Protein AF-A0A7X9FJD8-F1 (afdb_monomer_lite)

Radius of gyration: 19.69 Å; chains: 1; bounding box: 30×42×41 Å

Foldseek 3Di:
DDDDDPDPDDDDDDDDDPDDDDPDDLCRVCVPQPDDPSRDRDDPDDD

Secondary structure (DSSP, 8-state):
-------SS--PPP---S-------HHHHHTT-SSB-SSSB--PPP-

pLDDT: mean 92.61, std 5.85, range [73.62, 98.19]

Structure (mmCIF, N/CA/C/O backbone):
data_AF-A0A7X9FJD8-F1
#
_entry.id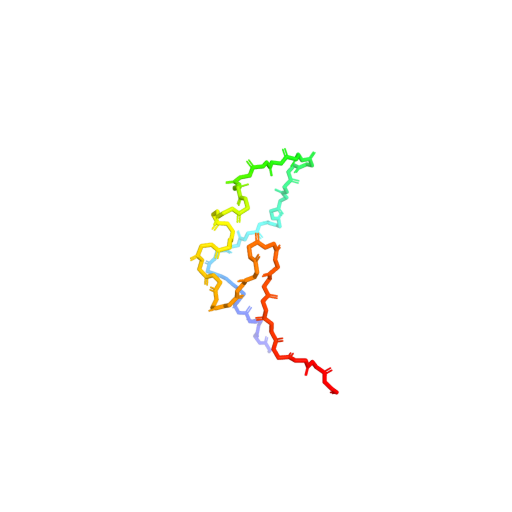   AF-A0A7X9FJD8-F1
#
loop_
_atom_site.group_PDB
_atom_site.id
_atom_site.type_symbol
_atom_site.label_atom_id
_atom_site.label_alt_id
_atom_site.label_comp_id
_atom_site.label_asym_id
_atom_site.label_entity_id
_atom_site.label_seq_id
_atom_site.pdbx_PDB_ins_code
_atom_site.Cartn_x
_atom_site.Cartn_y
_atom_site.Cartn_z
_atom_site.occupancy
_atom_site.B_iso_or_equiv
_atom_site.auth_seq_id
_atom_site.auth_comp_id
_atom_site.auth_asym_id
_atom_site.auth_atom_id
_atom_site.pdbx_PDB_model_num
ATOM 1 N N . ASN A 1 1 ? 8.565 -29.919 -24.203 1.00 77.38 1 ASN A N 1
ATOM 2 C CA . ASN A 1 1 ? 8.172 -29.067 -23.066 1.00 77.38 1 ASN A CA 1
ATOM 3 C C . ASN A 1 1 ? 8.147 -27.639 -23.581 1.00 77.38 1 ASN A C 1
ATOM 5 O O . ASN A 1 1 ? 9.127 -27.270 -24.216 1.00 77.38 1 ASN A O 1
ATOM 9 N N . VAL A 1 2 ? 7.033 -26.914 -23.456 1.00 90.50 2 VAL A N 1
ATOM 10 C CA . VAL A 1 2 ? 6.895 -25.550 -24.006 1.00 90.50 2 VAL A CA 1
ATOM 11 C C . VAL A 1 2 ? 6.954 -24.565 -22.851 1.00 90.50 2 VAL A C 1
ATOM 13 O O . VAL A 1 2 ? 6.243 -24.743 -21.865 1.00 90.50 2 VAL A O 1
ATOM 16 N N . GLU A 1 3 ? 7.807 -23.554 -22.976 1.00 88.81 3 GLU A N 1
ATOM 17 C CA . GLU A 1 3 ? 7.956 -22.516 -21.958 1.00 88.81 3 GLU A CA 1
ATOM 18 C C . GLU A 1 3 ? 6.685 -21.645 -21.854 1.00 88.81 3 GLU A C 1
ATOM 20 O O . GLU A 1 3 ? 6.110 -21.290 -22.891 1.00 88.81 3 GLU A O 1
ATOM 25 N N . PRO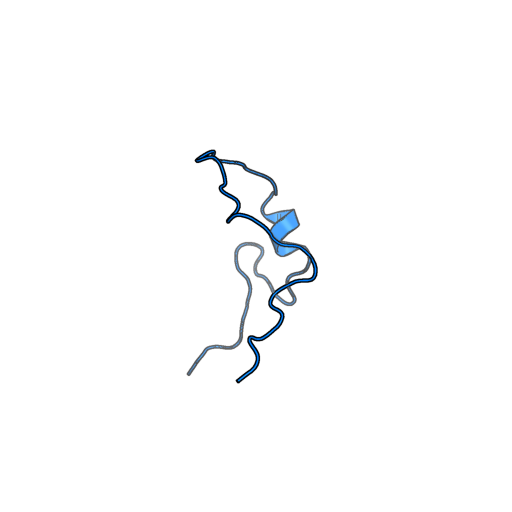 A 1 4 ? 6.226 -21.282 -20.637 1.00 92.38 4 PRO A N 1
ATOM 26 C CA . PRO A 1 4 ? 5.062 -20.419 -20.449 1.00 92.38 4 PRO A CA 1
ATOM 27 C C . PRO A 1 4 ? 5.282 -18.996 -20.974 1.00 92.38 4 PRO A C 1
ATOM 29 O O . PRO A 1 4 ? 6.362 -18.418 -20.851 1.00 92.38 4 PRO A O 1
ATOM 32 N N . LEU A 1 5 ? 4.217 -18.382 -21.490 1.00 91.56 5 LEU A N 1
ATOM 33 C CA . LEU A 1 5 ? 4.226 -16.965 -21.840 1.00 91.56 5 LEU A CA 1
ATOM 34 C C . LEU A 1 5 ? 4.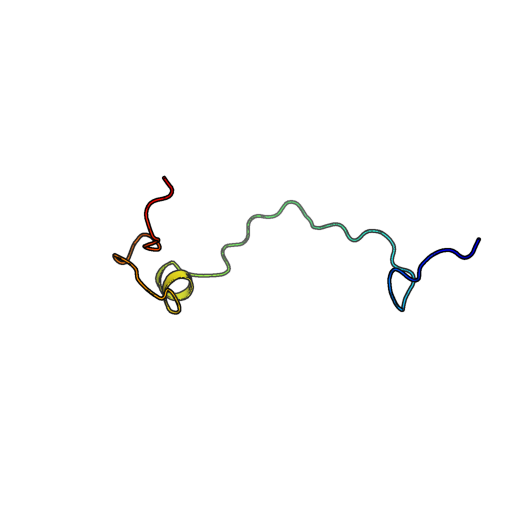040 -16.109 -20.576 1.00 91.56 5 LEU A C 1
ATOM 36 O O . LEU A 1 5 ? 2.951 -16.067 -20.010 1.00 91.56 5 LEU A O 1
ATOM 40 N N . TYR A 1 6 ? 5.091 -15.401 -20.161 1.00 87.12 6 TYR A N 1
ATOM 41 C CA . TY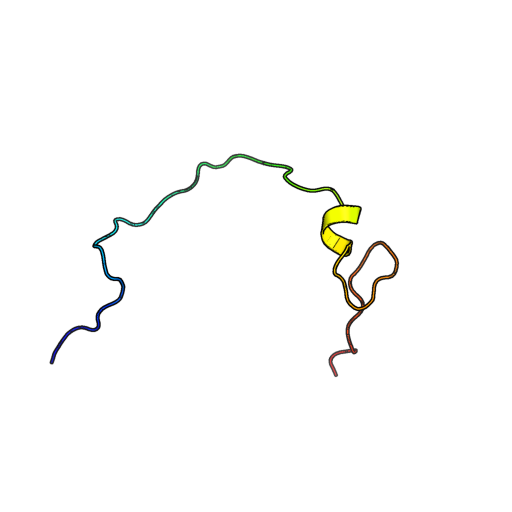R A 1 6 ? 5.076 -14.528 -18.976 1.00 87.12 6 TYR A CA 1
ATOM 42 C C . TYR A 1 6 ? 4.493 -13.130 -19.230 1.00 87.12 6 TYR A C 1
ATOM 44 O O . TYR A 1 6 ? 4.015 -12.474 -18.309 1.00 87.12 6 TYR A O 1
ATOM 52 N N . GLY A 1 7 ? 4.532 -12.662 -20.474 1.00 87.62 7 GLY A N 1
ATOM 53 C CA . GLY A 1 7 ? 4.017 -11.360 -20.873 1.00 87.62 7 GLY A CA 1
ATOM 54 C C . GLY A 1 7 ? 4.057 -11.206 -22.393 1.00 87.62 7 GLY A C 1
ATOM 55 O O . GLY A 1 7 ? 4.823 -11.903 -23.056 1.00 87.62 7 GLY A O 1
ATOM 56 N N . PRO A 1 8 ? 3.235 -10.313 -22.964 1.00 88.50 8 PRO A N 1
ATOM 57 C CA . PRO A 1 8 ? 3.104 -10.166 -24.415 1.00 88.50 8 PRO A CA 1
ATOM 58 C C . PRO A 1 8 ? 4.325 -9.510 -25.077 1.00 88.50 8 PRO A C 1
ATOM 60 O O . PRO A 1 8 ? 4.454 -9.551 -26.297 1.00 88.50 8 PRO A O 1
ATOM 63 N N . VAL A 1 9 ? 5.203 -8.883 -24.291 1.00 86.19 9 VAL A N 1
ATOM 64 C CA . VAL A 1 9 ? 6.393 -8.172 -24.762 1.00 86.19 9 VAL A CA 1
ATOM 65 C C . VAL A 1 9 ? 7.587 -8.597 -23.918 1.00 86.19 9 VAL A C 1
ATOM 67 O O . VAL A 1 9 ? 7.487 -8.762 -22.701 1.00 86.19 9 VAL A O 1
ATOM 70 N N . THR A 1 10 ? 8.733 -8.771 -24.570 1.00 80.38 10 THR A N 1
ATOM 71 C CA . THR A 1 10 ? 9.994 -9.036 -23.884 1.00 80.38 10 THR A CA 1
ATOM 72 C C . THR A 1 10 ? 10.467 -7.758 -23.198 1.00 80.38 10 THR A C 1
ATOM 74 O O . THR A 1 10 ? 10.855 -6.795 -23.857 1.00 80.38 10 THR A O 1
ATOM 77 N N . HIS A 1 11 ? 10.436 -7.747 -21.870 1.00 79.25 11 HIS A N 1
ATOM 78 C CA . HIS A 1 11 ? 10.949 -6.644 -21.068 1.00 79.25 11 HIS A CA 1
ATOM 79 C C . HIS A 1 11 ? 12.269 -7.040 -20.409 1.00 79.25 11 HIS A C 1
ATOM 81 O O . HIS A 1 11 ? 12.405 -8.138 -19.874 1.00 79.25 11 HIS A O 1
ATOM 87 N N . VAL A 1 12 ? 13.232 -6.120 -20.413 1.00 85.00 12 VAL A N 1
ATOM 88 C CA . VAL A 1 12 ? 14.319 -6.143 -19.428 1.00 85.00 12 VAL A CA 1
ATOM 89 C C . VAL A 1 12 ? 13.750 -5.763 -18.061 1.00 85.00 12 VAL A C 1
ATOM 91 O O . VAL A 1 12 ? 12.786 -4.999 -17.991 1.00 85.00 12 VAL A O 1
ATOM 94 N N . SER A 1 13 ? 14.330 -6.278 -16.976 1.00 86.56 13 SER A N 1
ATOM 95 C CA . SER A 1 13 ? 13.877 -5.959 -15.617 1.00 86.56 13 SER A CA 1
ATOM 96 C C . SER A 1 13 ? 13.957 -4.446 -15.358 1.00 86.56 13 SER A C 1
ATOM 98 O O . SER A 1 13 ? 15.062 -3.897 -15.379 1.00 86.56 13 SER A O 1
ATOM 100 N N . PRO A 1 14 ? 12.829 -3.750 -15.119 1.00 90.81 14 PRO A N 1
ATOM 101 C CA . PRO A 1 14 ? 12.846 -2.315 -14.875 1.00 90.81 14 PRO A CA 1
ATOM 102 C C . PRO A 1 14 ? 13.451 -2.009 -13.500 1.00 90.81 14 PRO A C 1
ATOM 104 O O . PRO A 1 14 ? 13.182 -2.705 -12.521 1.00 90.81 14 PRO A O 1
ATOM 107 N N . THR A 1 15 ? 14.240 -0.938 -13.416 1.00 94.75 15 THR A N 1
ATOM 108 C CA . THR A 1 15 ? 14.784 -0.420 -12.153 1.00 94.75 15 THR A CA 1
ATOM 109 C C . THR A 1 15 ? 14.130 0.913 -11.791 1.00 94.75 15 THR A C 1
ATOM 111 O O . THR A 1 15 ? 13.600 1.625 -12.646 1.00 94.75 15 THR A O 1
ATOM 114 N N . ARG A 1 16 ? 14.143 1.252 -10.499 1.00 95.25 16 ARG A N 1
ATOM 115 C CA . ARG A 1 16 ? 13.656 2.531 -9.965 1.00 95.25 16 ARG A CA 1
ATOM 116 C C . ARG A 1 16 ? 14.829 3.274 -9.313 1.00 95.25 16 ARG A C 1
ATOM 118 O O . ARG A 1 16 ? 15.587 2.614 -8.602 1.00 95.25 16 ARG A O 1
ATOM 125 N N . PRO A 1 17 ? 14.969 4.603 -9.492 1.00 95.94 17 PRO A N 1
ATOM 126 C CA . PRO A 1 17 ? 15.956 5.380 -8.746 1.00 95.94 17 PRO A CA 1
ATOM 127 C C . PRO A 1 17 ? 15.660 5.354 -7.239 1.00 95.94 17 PRO A C 1
ATOM 129 O O . PRO A 1 17 ? 14.507 5.204 -6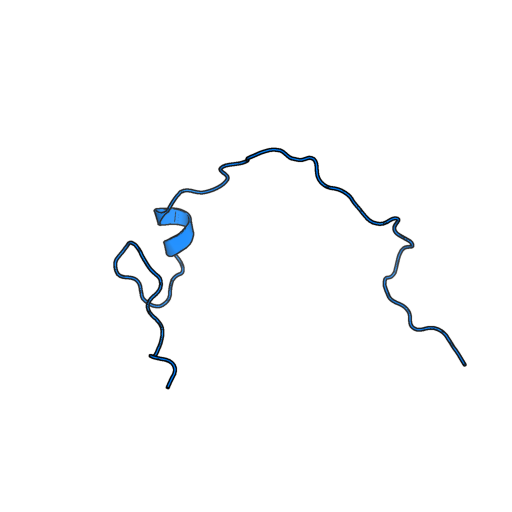.815 1.00 95.94 17 PRO A O 1
ATOM 132 N N . ASP A 1 18 ? 16.707 5.502 -6.433 1.00 97.56 18 ASP A N 1
ATOM 133 C CA . ASP A 1 18 ? 16.613 5.558 -4.973 1.00 97.56 18 ASP A CA 1
ATOM 134 C C . ASP A 1 18 ? 16.258 6.977 -4.502 1.00 97.56 18 ASP A C 1
ATOM 136 O O . ASP A 1 18 ? 17.088 7.734 -4.008 1.00 97.56 18 ASP A O 1
ATOM 140 N N . GLU A 1 19 ? 15.008 7.374 -4.747 1.00 98.19 19 GLU A N 1
ATOM 141 C CA . GLU A 1 19 ? 14.502 8.717 -4.460 1.00 98.19 19 GLU A CA 1
ATOM 142 C C . GLU A 1 19 ? 13.245 8.664 -3.589 1.00 98.19 19 GLU A C 1
ATOM 144 O O . GLU A 1 19 ? 12.271 7.968 -3.898 1.00 98.19 19 GLU A O 1
ATOM 149 N N . VAL A 1 20 ? 13.229 9.467 -2.523 1.00 96.56 20 VAL A N 1
ATOM 150 C CA . VAL A 1 20 ? 12.059 9.617 -1.651 1.00 96.56 20 VAL A CA 1
ATOM 151 C C . VAL A 1 20 ? 11.007 10.489 -2.335 1.00 96.56 20 VAL A C 1
ATOM 153 O O . VAL A 1 20 ? 11.295 11.602 -2.772 1.00 96.56 20 VAL A O 1
ATOM 156 N N . LYS A 1 21 ? 9.758 10.010 -2.384 1.00 96.25 21 LYS A N 1
ATOM 157 C CA . LYS A 1 21 ? 8.612 10.753 -2.933 1.00 96.25 21 LYS A CA 1
ATOM 158 C C . LYS A 1 21 ? 7.434 10.705 -1.966 1.00 96.25 21 LYS A C 1
ATOM 160 O O . LYS A 1 21 ? 6.982 9.626 -1.593 1.00 96.25 21 LYS A O 1
ATOM 165 N N . ARG A 1 22 ? 6.909 11.874 -1.584 1.00 94.81 22 ARG A N 1
ATOM 166 C CA . ARG A 1 22 ? 5.657 11.997 -0.819 1.00 94.81 22 ARG A CA 1
ATOM 167 C C . ARG A 1 22 ? 4.515 12.294 -1.788 1.00 94.81 22 ARG A C 1
ATOM 169 O O . ARG A 1 22 ? 4.340 13.437 -2.189 1.00 94.81 22 ARG A O 1
ATOM 176 N N . THR A 1 23 ? 3.773 11.262 -2.177 1.00 96.38 23 THR A N 1
ATOM 177 C CA . THR A 1 23 ? 2.737 11.347 -3.224 1.00 96.38 23 THR A CA 1
ATOM 178 C C . THR A 1 23 ? 1.314 11.495 -2.695 1.00 96.38 23 THR A C 1
ATOM 180 O O . THR A 1 23 ? 0.411 11.722 -3.489 1.00 96.38 23 THR A O 1
ATOM 183 N N . CYS A 1 24 ? 1.105 11.352 -1.386 1.00 96.00 24 CYS A N 1
ATOM 184 C CA . CYS A 1 24 ? -0.210 11.461 -0.764 1.00 96.00 24 CYS A CA 1
ATOM 185 C C . CYS A 1 24 ? -0.127 12.000 0.672 1.00 96.00 24 CYS A C 1
ATOM 187 O O . CYS A 1 24 ? 0.912 11.943 1.351 1.00 96.00 24 CYS A O 1
ATOM 189 N N . THR A 1 25 ? -1.243 12.552 1.127 1.00 96.38 25 THR A N 1
ATOM 190 C CA . THR A 1 25 ? -1.524 12.932 2.510 1.00 96.38 25 THR A CA 1
ATOM 191 C C . THR A 1 25 ? -2.155 11.762 3.267 1.00 96.38 25 THR A C 1
ATOM 193 O O . THR A 1 25 ? -2.556 10.758 2.686 1.00 96.38 25 THR A O 1
ATOM 196 N N . ARG A 1 26 ? -2.233 11.867 4.596 1.00 95.00 26 ARG A N 1
ATOM 197 C CA . ARG A 1 26 ? -2.863 10.826 5.420 1.00 95.00 26 ARG A CA 1
ATOM 198 C C . ARG A 1 26 ? -4.357 10.712 5.146 1.00 95.00 26 ARG A C 1
ATOM 200 O O . ARG A 1 26 ? -4.860 9.599 5.051 1.00 95.00 26 ARG A O 1
ATOM 207 N N . ASP A 1 27 ? -5.018 11.848 4.978 1.00 95.81 27 ASP A N 1
ATOM 208 C CA . ASP A 1 27 ? -6.451 11.902 4.719 1.00 95.81 27 ASP A CA 1
ATOM 209 C C . ASP A 1 27 ? -6.773 11.234 3.376 1.00 95.81 27 ASP A C 1
ATOM 211 O O . ASP A 1 27 ? -7.688 10.423 3.303 1.00 95.81 27 ASP A O 1
ATOM 215 N N . GLU A 1 28 ? -5.949 11.460 2.345 1.00 97.50 28 GLU A N 1
ATOM 216 C CA . GLU A 1 28 ? -6.067 10.766 1.051 1.00 97.50 28 GLU A CA 1
ATOM 217 C C . GLU A 1 28 ? -5.876 9.247 1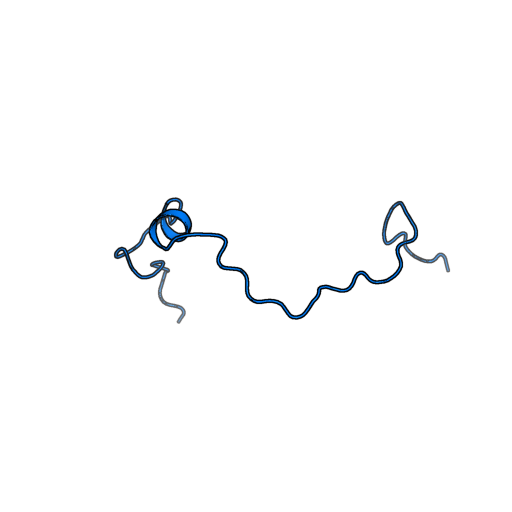.175 1.00 97.50 28 GLU A C 1
ATOM 219 O O . GLU A 1 28 ? -6.586 8.480 0.527 1.00 97.50 28 GLU A O 1
ATOM 224 N N . VAL A 1 29 ? -4.941 8.797 2.018 1.00 96.69 29 VAL A N 1
ATOM 225 C CA . VAL A 1 29 ? -4.691 7.363 2.256 1.00 96.69 29 VAL A CA 1
ATOM 226 C C . VAL A 1 29 ? -5.866 6.692 2.972 1.00 96.69 29 VAL A C 1
ATOM 228 O O . VAL A 1 29 ? -6.183 5.540 2.680 1.00 96.69 29 VAL A O 1
ATOM 231 N N . LEU A 1 30 ? -6.512 7.395 3.905 1.00 97.62 30 LEU A N 1
ATOM 232 C CA . LEU A 1 30 ? -7.607 6.859 4.718 1.00 97.62 30 LEU A CA 1
ATOM 233 C C . LEU A 1 30 ? -8.996 7.101 4.109 1.00 97.62 30 LEU A C 1
ATOM 235 O O . LEU A 1 30 ? -9.962 6.515 4.588 1.00 97.62 30 LEU A O 1
ATOM 239 N N . ALA A 1 31 ? -9.108 7.898 3.042 1.00 97.25 31 ALA A N 1
ATOM 240 C CA . ALA A 1 31 ? -10.382 8.305 2.441 1.00 97.25 31 ALA A CA 1
ATOM 241 C C . ALA A 1 31 ? -11.297 7.136 2.039 1.00 97.25 31 ALA A C 1
ATOM 243 O O . ALA A 1 31 ? -12.516 7.276 2.057 1.00 97.25 31 ALA A O 1
ATOM 244 N N . ASN A 1 32 ? -10.714 5.986 1.689 1.00 97.12 32 ASN A N 1
ATOM 245 C CA . ASN A 1 32 ? -11.449 4.782 1.290 1.00 97.12 32 ASN A CA 1
ATOM 246 C C . ASN A 1 32 ? -11.353 3.646 2.321 1.00 97.12 32 ASN A C 1
ATOM 248 O O . ASN A 1 32 ? -11.688 2.503 2.007 1.00 97.12 32 ASN A O 1
ATOM 252 N N . ALA A 1 33 ? -10.855 3.918 3.531 1.00 97.06 33 ALA A N 1
ATOM 253 C CA . ALA A 1 33 ? -10.797 2.919 4.589 1.00 97.06 33 ALA A CA 1
ATOM 254 C C . ALA A 1 33 ? -12.226 2.513 5.001 1.00 97.06 33 ALA A C 1
ATOM 256 O O . ALA A 1 33 ? -13.010 3.398 5.345 1.00 97.06 33 ALA A O 1
ATOM 257 N N . PRO A 1 34 ? -12.575 1.209 5.017 1.00 96.69 34 PRO A N 1
ATOM 258 C CA . PRO A 1 34 ? -13.888 0.765 5.490 1.00 96.69 34 PRO A CA 1
ATOM 259 C C . PRO A 1 34 ? -14.178 1.199 6.932 1.00 96.69 34 PRO A C 1
ATOM 261 O O . PRO A 1 34 ? -15.300 1.576 7.251 1.00 96.69 34 PRO A O 1
ATOM 264 N N . GLU A 1 35 ? -13.154 1.167 7.790 1.00 97.12 35 GLU A N 1
ATOM 265 C CA . GLU A 1 35 ? -13.205 1.661 9.162 1.00 97.12 35 GLU A CA 1
ATOM 266 C C . GLU A 1 35 ? -11.825 2.221 9.553 1.00 97.12 35 GLU A C 1
ATOM 268 O O . GLU A 1 35 ? -10.780 1.636 9.241 1.00 97.12 35 GLU A O 1
ATOM 273 N N . THR A 1 36 ? -11.803 3.384 10.204 1.00 96.50 36 THR A N 1
ATOM 274 C CA . THR A 1 36 ? -10.576 4.067 10.630 1.00 96.50 36 THR A CA 1
ATOM 275 C C . THR A 1 36 ? -10.842 4.971 11.832 1.00 96.50 36 THR A C 1
ATOM 277 O O . THR A 1 36 ? -11.911 5.563 11.944 1.00 96.50 36 THR A O 1
ATOM 280 N N . ASP A 1 37 ? -9.849 5.119 12.709 1.00 94.12 37 ASP A N 1
ATOM 281 C CA . ASP A 1 37 ? -9.840 6.118 13.790 1.00 94.12 37 ASP A CA 1
ATOM 282 C C . ASP A 1 37 ? -9.223 7.468 13.352 1.00 94.12 37 ASP A C 1
ATOM 284 O O . ASP A 1 37 ? -8.894 8.314 14.184 1.00 94.12 37 ASP A O 1
ATOM 288 N N . GLY A 1 38 ? -9.016 7.665 12.042 1.00 91.69 38 GLY A N 1
ATOM 289 C CA . GLY A 1 38 ? -8.328 8.827 11.467 1.00 91.69 38 GLY A CA 1
ATOM 290 C C . GLY A 1 38 ? -6.800 8.716 11.478 1.00 91.69 38 GLY A C 1
ATOM 291 O O . GLY A 1 38 ? -6.102 9.589 10.956 1.00 91.69 38 GLY A O 1
ATOM 292 N N . ARG A 1 39 ? -6.250 7.634 12.038 1.00 95.25 39 ARG A N 1
ATOM 293 C CA . ARG A 1 39 ? -4.805 7.378 12.079 1.00 95.25 39 ARG A CA 1
ATOM 294 C C . ARG A 1 39 ? -4.428 5.992 11.565 1.00 95.25 39 ARG A C 1
ATOM 296 O O . ARG A 1 39 ? -3.361 5.857 10.959 1.00 95.25 39 ARG A O 1
ATOM 303 N N . PHE A 1 40 ? -5.283 5.001 11.779 1.00 95.81 40 PHE A N 1
ATOM 304 C CA . PHE A 1 40 ? -5.079 3.597 11.449 1.00 95.81 40 PHE A CA 1
ATOM 305 C C . PHE A 1 40 ? -6.292 3.011 10.726 1.00 95.81 40 PHE A C 1
ATOM 307 O O . PHE A 1 40 ? -7.418 3.479 10.885 1.00 95.81 40 PHE A O 1
ATOM 314 N N . PHE A 1 41 ? -6.058 1.955 9.950 1.00 97.44 41 PHE A N 1
ATOM 315 C CA . PHE A 1 41 ? -7.122 1.096 9.437 1.00 97.44 41 PHE A CA 1
ATOM 316 C C . PHE A 1 41 ? -7.570 0.150 10.551 1.00 97.44 41 PHE A C 1
ATOM 318 O O . PHE A 1 41 ? -6.727 -0.489 11.187 1.00 97.44 41 PHE A O 1
ATOM 325 N N . ILE A 1 42 ? -8.874 0.045 10.779 1.00 96.69 42 ILE A N 1
ATOM 326 C CA . ILE A 1 42 ? -9.438 -0.895 11.748 1.00 96.69 42 ILE A CA 1
ATOM 327 C C . ILE A 1 42 ? -9.741 -2.211 11.024 1.00 96.69 42 ILE A C 1
ATOM 329 O O . ILE A 1 42 ? -10.359 -2.228 9.961 1.00 96.69 42 ILE A O 1
ATOM 333 N N . VAL A 1 43 ? -9.255 -3.322 11.586 1.00 96.19 43 VAL A N 1
ATOM 334 C CA . VAL A 1 43 ? -9.441 -4.680 11.052 1.00 96.19 43 VAL A CA 1
ATOM 335 C C . VAL A 1 43 ? -9.843 -5.643 12.171 1.00 96.19 43 VAL A C 1
ATOM 337 O O . VAL A 1 43 ? -9.482 -5.410 13.330 1.00 96.19 43 VAL A O 1
ATOM 340 N N . PRO A 1 44 ? -10.550 -6.748 11.863 1.00 96.06 44 PRO A N 1
ATOM 341 C CA . PRO A 1 44 ? -10.825 -7.789 12.846 1.00 96.06 44 PRO A CA 1
ATOM 342 C C . PRO A 1 44 ? -9.533 -8.311 13.483 1.00 96.06 44 PRO A C 1
ATOM 344 O O . PRO A 1 44 ? -8.533 -8.538 12.800 1.00 96.06 44 PRO A O 1
ATOM 347 N N . ARG A 1 45 ? -9.556 -8.522 14.803 1.00 93.44 45 ARG A N 1
ATOM 348 C CA . ARG A 1 45 ? -8.408 -9.067 15.534 1.00 93.44 45 ARG A CA 1
ATOM 349 C C . ARG A 1 45 ? -8.074 -10.462 15.001 1.00 93.44 45 ARG A C 1
ATOM 351 O O . ARG A 1 45 ? -8.910 -11.358 15.077 1.00 93.44 45 ARG A O 1
ATOM 358 N N . ILE A 1 46 ? -6.846 -10.640 14.517 1.00 87.88 46 ILE A N 1
ATOM 359 C CA . ILE A 1 46 ? -6.323 -11.958 14.146 1.00 87.88 46 ILE A CA 1
ATOM 360 C C . ILE A 1 46 ? -6.099 -12.755 15.438 1.00 87.88 46 ILE A C 1
ATOM 362 O O . ILE A 1 46 ? -5.475 -12.251 16.378 1.00 87.88 46 ILE A O 1
ATOM 366 N N . VAL A 1 47 ? -6.663 -13.961 15.492 1.00 73.62 47 VAL A N 1
ATOM 367 C CA . VAL A 1 47 ? -6.583 -14.906 16.617 1.00 73.62 47 VAL A CA 1
ATOM 368 C C . VAL A 1 47 ? -5.813 -16.150 16.236 1.00 73.62 47 VAL A C 1
ATOM 370 O O . VAL A 1 47 ? -5.901 -16.544 15.053 1.00 73.62 47 VAL A O 1
#

Sequence (47 aa):
NVEPLYGPVTHVSPTRPDEVKRTCTRDEVLANAPETDGRFFIVPRIV